Protein AF-V9L948-F1 (afdb_monomer_lite)

Secondary structure (DSSP, 8-state):
--PPPPPPPPPPPPPHHHHHHHHHHHHHHH---TTSPPPPP-----S---S--------------S-----SSSHHHHHHHHHHHHHHHHHHHHHHHHHHHHHHHHHHHHHHHHHHHHHHHHHHHHHHHHHHHHHHS-TTHHHHHHGGG-

Structure (mmCIF, N/CA/C/O backbone):
data_AF-V9L948-F1
#
_entry.id   AF-V9L948-F1
#
loop_
_atom_site.group_PDB
_atom_site.id
_atom_site.type_symbol
_atom_site.label_atom_id
_atom_site.label_alt_id
_atom_site.label_comp_id
_atom_site.label_asym_id
_atom_site.label_entity_id
_atom_site.label_seq_id
_atom_site.pdbx_PDB_ins_code
_atom_site.Cartn_x
_atom_site.Cartn_y
_atom_site.Cartn_z
_atom_site.occupancy
_atom_site.B_iso_or_equiv
_atom_site.auth_seq_id
_atom_site.auth_comp_id
_atom_site.auth_asym_id
_atom_site.auth_atom_id
_atom_site.pdbx_PDB_model_num
ATOM 1 N N . GLU A 1 1 ? -19.588 9.090 -60.468 1.00 47.19 1 GLU A N 1
ATOM 2 C CA . GLU A 1 1 ? -19.818 7.919 -59.599 1.00 47.19 1 GLU A CA 1
ATOM 3 C C . GLU A 1 1 ? -18.559 7.682 -58.763 1.00 47.19 1 GLU A C 1
ATOM 5 O O . GLU A 1 1 ? -17.496 7.463 -59.329 1.00 47.19 1 GLU A O 1
ATOM 10 N N . GLN A 1 2 ? -18.623 7.906 -57.447 1.00 54.69 2 GLN A N 1
ATOM 11 C CA . GLN A 1 2 ? -17.465 7.879 -56.538 1.00 54.69 2 GLN A CA 1
ATOM 12 C C . GLN A 1 2 ? -17.345 6.482 -55.911 1.00 54.69 2 GLN A C 1
ATOM 14 O O . GLN A 1 2 ? -18.206 6.089 -55.128 1.00 54.69 2 GLN A O 1
ATOM 19 N N . ARG A 1 3 ? -16.294 5.721 -56.243 1.00 57.97 3 ARG A N 1
ATOM 20 C CA . ARG A 1 3 ? -15.972 4.454 -55.562 1.00 57.97 3 ARG A CA 1
ATOM 21 C C . ARG A 1 3 ? -15.253 4.754 -54.244 1.00 57.97 3 ARG A C 1
ATOM 23 O O . ARG A 1 3 ? -14.158 5.308 -54.259 1.00 57.97 3 ARG A O 1
ATOM 30 N N . GLY A 1 4 ? -15.870 4.396 -53.119 1.00 70.38 4 GLY A N 1
ATOM 31 C CA . GLY A 1 4 ? -15.251 4.474 -51.791 1.00 70.38 4 GLY A CA 1
ATOM 32 C C . GLY A 1 4 ? -14.088 3.481 -51.611 1.00 70.38 4 GLY A C 1
ATOM 33 O O . GLY A 1 4 ? -13.977 2.521 -52.381 1.00 70.38 4 GLY A O 1
ATOM 34 N N . PRO A 1 5 ? -13.207 3.705 -50.616 1.00 72.19 5 PRO A N 1
ATOM 35 C CA . PRO A 1 5 ? -12.066 2.833 -50.351 1.00 72.19 5 PRO A CA 1
ATOM 36 C C . PRO A 1 5 ? -12.511 1.440 -49.865 1.00 72.19 5 PRO A C 1
ATOM 38 O O . PRO A 1 5 ? -13.539 1.324 -49.193 1.00 72.19 5 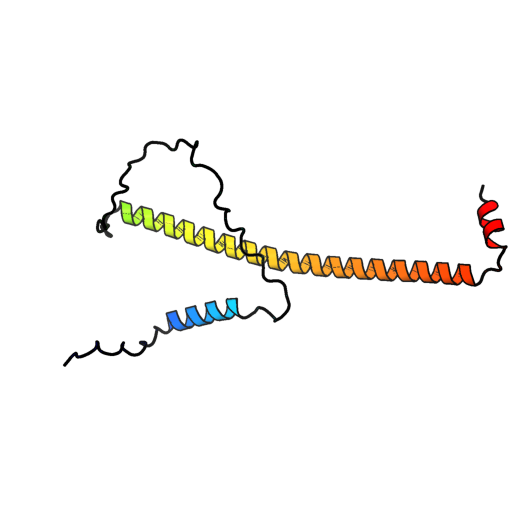PRO A O 1
ATOM 41 N N . PRO A 1 6 ? -11.749 0.378 -50.188 1.00 74.81 6 PRO A N 1
ATOM 42 C CA . PRO A 1 6 ? -12.089 -0.988 -49.804 1.00 74.81 6 PRO A CA 1
ATOM 43 C C . PRO A 1 6 ? -12.026 -1.193 -48.278 1.00 74.81 6 PRO A C 1
ATOM 45 O O . PRO A 1 6 ? -11.249 -0.516 -47.598 1.00 74.81 6 PRO A O 1
ATOM 48 N N . PRO A 1 7 ? -12.818 -2.135 -47.730 1.00 74.00 7 PRO A N 1
ATOM 49 C CA . PRO A 1 7 ? -12.814 -2.445 -46.304 1.00 74.00 7 PRO A CA 1
ATOM 50 C C . PRO A 1 7 ? -11.450 -2.996 -45.846 1.00 74.00 7 PRO A C 1
ATOM 52 O O . PRO A 1 7 ? -10.751 -3.646 -46.631 1.00 74.00 7 PRO A O 1
ATOM 55 N N . PRO A 1 8 ? -11.058 -2.756 -44.580 1.00 70.06 8 PRO A N 1
ATOM 56 C CA . PRO A 1 8 ? -9.802 -3.259 -44.043 1.00 70.06 8 PRO A CA 1
ATOM 57 C C . PRO A 1 8 ? -9.794 -4.797 -43.995 1.00 70.06 8 PRO A C 1
ATOM 59 O O . PRO A 1 8 ? -10.839 -5.414 -43.764 1.00 70.06 8 PRO A O 1
ATOM 62 N N . PRO A 1 9 ? -8.624 -5.430 -44.194 1.00 69.19 9 PRO A N 1
ATOM 63 C CA . PRO A 1 9 ? -8.501 -6.880 -44.135 1.00 69.19 9 PRO A CA 1
ATOM 64 C C . PRO A 1 9 ? -8.829 -7.413 -42.729 1.00 69.19 9 PRO A C 1
ATOM 66 O O . PRO A 1 9 ? -8.588 -6.717 -41.736 1.00 69.19 9 PRO A O 1
ATOM 69 N N . PRO A 1 10 ? -9.347 -8.652 -42.626 1.00 71.81 10 PRO A N 1
ATOM 70 C CA . PRO A 1 10 ? -9.632 -9.280 -41.343 1.00 71.81 10 PRO A CA 1
ATOM 71 C C . PRO A 1 10 ? -8.354 -9.398 -40.493 1.00 71.81 10 PRO A C 1
ATOM 73 O O . PRO A 1 10 ? -7.260 -9.569 -41.045 1.00 71.81 10 PRO A O 1
ATOM 76 N N . PRO A 1 11 ? -8.467 -9.301 -39.155 1.00 69.06 11 PRO A N 1
ATOM 77 C CA . PRO A 1 11 ? -7.320 -9.368 -38.261 1.00 69.06 11 PRO A CA 1
ATOM 78 C C . PRO A 1 11 ? -6.594 -10.702 -38.448 1.00 69.06 11 PRO A C 1
ATOM 80 O O . PRO A 1 11 ? -7.164 -11.775 -38.260 1.00 69.06 11 PRO A O 1
ATOM 83 N N . GLN A 1 12 ? -5.325 -10.618 -38.845 1.00 74.62 12 GLN A N 1
ATOM 84 C CA . GLN A 1 12 ? -4.474 -11.786 -39.036 1.00 74.62 12 GLN A CA 1
ATOM 85 C C . GLN A 1 12 ? -4.260 -12.502 -37.691 1.00 74.62 12 GLN A C 1
ATOM 87 O O . GLN A 1 12 ? -4.074 -11.823 -36.673 1.00 74.62 12 GLN A O 1
ATOM 92 N N . PRO A 1 13 ? -4.241 -13.848 -37.660 1.00 73.38 13 PRO A N 1
ATOM 93 C CA . PRO A 1 13 ? -3.938 -14.597 -36.449 1.00 73.38 13 PRO A CA 1
ATOM 94 C C . PRO A 1 13 ? -2.569 -14.184 -35.905 1.00 73.38 13 PRO A C 1
ATOM 96 O O . PRO A 1 13 ? -1.544 -14.314 -36.576 1.00 73.38 13 PRO A O 1
ATOM 99 N N . LEU A 1 14 ? -2.546 -13.662 -34.679 1.00 72.06 14 LEU A N 1
ATOM 100 C CA . LEU A 1 14 ? -1.299 -13.324 -34.003 1.00 72.06 14 LEU A CA 1
ATOM 101 C C . LEU A 1 14 ? -0.471 -14.600 -33.779 1.00 72.06 14 LEU A C 1
ATOM 103 O O . LEU A 1 14 ? -1.056 -15.633 -33.440 1.00 72.06 14 LEU A O 1
ATOM 107 N N . PRO A 1 15 ? 0.869 -14.537 -33.888 1.00 81.38 15 PRO A N 1
ATOM 108 C CA . PRO A 1 15 ? 1.739 -15.661 -33.563 1.00 81.38 15 PRO A CA 1
ATOM 109 C C . PRO A 1 15 ? 1.439 -16.212 -32.159 1.00 81.38 15 PRO A C 1
ATOM 111 O O . PRO A 1 15 ? 1.180 -15.422 -31.245 1.00 81.38 15 PRO A O 1
ATOM 114 N N . PRO A 1 16 ? 1.525 -17.534 -31.933 1.00 72.69 16 PRO A N 1
ATOM 115 C CA . PRO A 1 16 ? 1.118 -18.163 -30.672 1.00 72.69 16 PRO A CA 1
ATOM 116 C C . PRO A 1 16 ? 1.872 -17.611 -29.451 1.00 72.69 16 PRO A C 1
ATOM 118 O O . PRO A 1 16 ? 1.289 -17.449 -28.383 1.00 72.69 16 PRO A O 1
ATOM 121 N N . HIS A 1 17 ? 3.138 -17.209 -29.613 1.00 78.88 17 HIS A N 1
ATOM 122 C CA . HIS A 1 17 ? 3.903 -16.538 -28.555 1.00 78.88 17 HIS A CA 1
ATOM 123 C C . HIS A 1 17 ? 3.294 -15.177 -28.169 1.00 78.88 17 HIS A C 1
ATOM 125 O O . HIS A 1 17 ? 3.277 -14.806 -26.994 1.00 78.88 17 HIS A O 1
ATOM 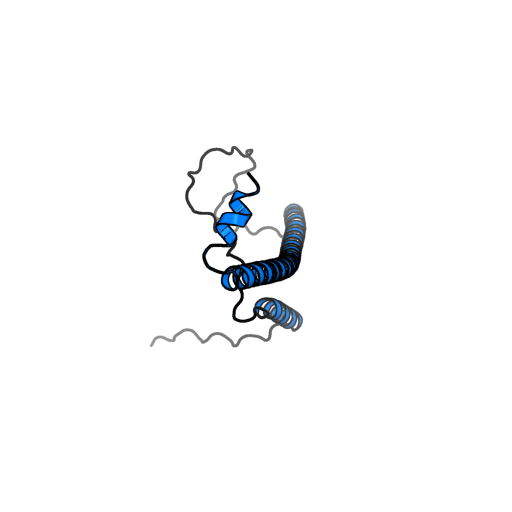131 N N . LEU A 1 18 ? 2.805 -14.405 -29.140 1.00 72.69 18 LEU A N 1
ATOM 132 C CA . LEU A 1 18 ? 2.164 -13.115 -28.883 1.00 72.69 18 LEU A CA 1
ATOM 133 C C . LEU A 1 18 ? 0.798 -13.306 -28.229 1.00 72.69 18 LEU A C 1
ATOM 135 O O . LEU A 1 18 ? 0.479 -12.572 -27.301 1.00 72.69 18 LEU A O 1
ATOM 139 N N . GLN A 1 19 ? 0.035 -14.324 -28.634 1.00 76.00 19 GLN A N 1
ATOM 140 C CA . GLN A 1 19 ? -1.221 -14.670 -27.961 1.00 76.00 19 GLN A CA 1
ATOM 141 C C . GLN A 1 19 ? -0.987 -15.075 -26.503 1.00 76.00 19 GLN A C 1
ATOM 143 O O . GLN A 1 19 ? -1.664 -14.563 -25.614 1.00 76.00 19 GLN A O 1
ATOM 148 N N . TYR A 1 20 ? 0.023 -15.909 -26.241 1.00 76.25 20 TYR A N 1
ATOM 149 C CA . TYR A 1 20 ? 0.422 -16.278 -24.882 1.00 76.25 20 TYR A CA 1
ATOM 150 C C . TYR A 1 20 ? 0.826 -15.048 -24.056 1.00 76.25 20 TYR A C 1
ATOM 152 O O . TYR A 1 20 ? 0.407 -14.887 -22.910 1.00 76.25 20 TYR A O 1
ATOM 160 N N . GLN A 1 21 ? 1.586 -14.130 -24.654 1.00 75.19 21 GLN A N 1
ATOM 161 C CA . GLN A 1 21 ? 2.013 -12.901 -23.993 1.00 75.19 21 GLN A CA 1
ATOM 162 C C . GLN A 1 21 ? 0.840 -11.953 -23.699 1.00 75.19 21 GLN A C 1
ATOM 164 O O . GLN A 1 21 ? 0.780 -11.390 -22.606 1.00 75.19 21 GLN A O 1
ATOM 169 N N . VAL A 1 22 ? -0.116 -11.817 -24.623 1.00 77.31 22 VAL A N 1
ATOM 170 C CA . VAL A 1 22 ? -1.346 -11.031 -24.426 1.00 77.31 22 VAL A CA 1
ATOM 171 C C . VAL A 1 22 ? -2.220 -11.658 -23.343 1.00 77.31 22 VAL A C 1
ATOM 173 O O . VAL A 1 22 ? -2.662 -10.946 -22.444 1.00 77.31 22 VAL A O 1
ATOM 176 N N . ALA A 1 23 ? -2.409 -12.978 -23.363 1.00 69.88 23 ALA A N 1
ATOM 177 C CA . ALA A 1 23 ? -3.176 -13.692 -22.345 1.00 69.88 23 ALA A CA 1
ATOM 178 C C . ALA A 1 23 ? -2.546 -13.552 -20.951 1.00 69.88 23 ALA A C 1
ATOM 180 O O . ALA A 1 23 ? -3.257 -13.336 -19.970 1.00 69.88 23 ALA A O 1
ATOM 181 N N . HIS A 1 24 ? -1.218 -13.626 -20.844 1.00 70.94 24 HIS A N 1
ATOM 182 C CA . HIS A 1 24 ? -0.508 -13.460 -19.574 1.00 70.94 24 HIS A CA 1
ATOM 183 C C . HIS A 1 24 ? -0.558 -12.005 -19.067 1.00 70.94 24 HIS A C 1
ATOM 185 O O . HIS A 1 24 ? -0.713 -11.756 -17.869 1.00 70.94 24 HIS A O 1
ATOM 191 N N . CYS A 1 25 ? -0.475 -11.021 -19.969 1.00 71.56 25 CYS A N 1
ATOM 192 C CA . CYS A 1 25 ? -0.695 -9.612 -19.631 1.00 71.56 25 CYS A CA 1
ATOM 193 C C . CYS A 1 25 ? -2.136 -9.350 -19.164 1.00 71.56 25 CYS A C 1
ATOM 195 O O . CYS A 1 25 ? -2.330 -8.660 -18.164 1.00 71.56 25 CYS A O 1
ATOM 197 N N . ALA A 1 26 ? -3.131 -9.931 -19.837 1.00 59.53 26 ALA A N 1
ATOM 198 C CA . ALA A 1 26 ? -4.540 -9.794 -19.475 1.00 59.53 26 ALA A CA 1
ATOM 199 C C . ALA A 1 26 ? -4.839 -10.396 -18.094 1.00 59.53 26 ALA A C 1
ATOM 201 O O . ALA A 1 26 ? -5.520 -9.767 -17.291 1.00 59.53 26 ALA A O 1
ATOM 202 N N . GLN A 1 27 ? -4.254 -11.551 -17.763 1.00 59.75 27 GLN A N 1
ATOM 203 C CA . GLN A 1 27 ? -4.418 -12.188 -16.448 1.00 59.75 27 GLN A CA 1
ATOM 204 C C . GLN A 1 27 ? -3.901 -11.326 -15.289 1.00 59.75 27 GLN A C 1
ATOM 206 O O . GLN A 1 27 ? -4.474 -11.340 -14.203 1.00 59.75 27 GLN A O 1
ATOM 211 N N . THR A 1 28 ? -2.860 -10.522 -15.524 1.00 57.62 28 THR A N 1
ATOM 212 C CA . THR A 1 28 ? -2.355 -9.584 -14.506 1.00 57.62 28 THR A CA 1
ATOM 213 C C . THR A 1 28 ? -3.310 -8.401 -14.306 1.00 57.62 28 THR A C 1
ATOM 215 O O . THR A 1 28 ? -3.387 -7.849 -13.213 1.00 57.62 28 THR A O 1
ATOM 218 N N . ALA A 1 29 ? -4.052 -8.013 -15.348 1.00 50.78 29 ALA A N 1
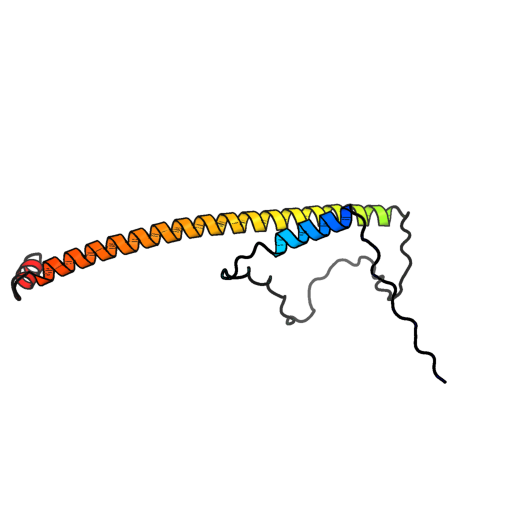ATOM 219 C CA . ALA A 1 29 ? -4.985 -6.890 -15.308 1.00 50.78 29 ALA A CA 1
ATOM 220 C C . ALA A 1 29 ? -6.350 -7.244 -14.683 1.00 50.78 29 ALA A C 1
ATOM 222 O O . ALA A 1 29 ? -7.018 -6.353 -14.167 1.00 50.78 29 ALA A O 1
ATOM 223 N N . VAL A 1 30 ? -6.761 -8.519 -14.702 1.00 48.50 30 VAL A N 1
ATOM 224 C CA . VAL A 1 30 ? -8.110 -8.943 -14.269 1.00 48.50 30 VAL A CA 1
ATOM 225 C C . VAL A 1 30 ? -8.186 -9.548 -12.863 1.00 48.50 30 VAL A C 1
ATOM 227 O O . VAL A 1 30 ? -9.286 -9.820 -12.398 1.00 48.50 30 VAL A O 1
ATOM 230 N N . HIS A 1 31 ? -7.076 -9.715 -12.130 1.00 47.84 31 HIS A N 1
ATOM 231 C CA . HIS A 1 31 ? -7.130 -10.162 -10.722 1.00 47.84 31 HIS A CA 1
ATOM 232 C C . HIS A 1 31 ? -7.501 -9.036 -9.728 1.00 47.84 31 HIS A C 1
ATOM 234 O O . HIS A 1 31 ? -7.177 -9.093 -8.544 1.00 47.84 31 HIS A O 1
ATOM 240 N N . LEU A 1 32 ? -8.187 -7.987 -10.185 1.00 45.16 32 LEU A N 1
ATOM 241 C CA . LEU A 1 32 ? -8.781 -6.988 -9.302 1.00 45.16 32 LEU A CA 1
ATOM 242 C C . LEU A 1 32 ? -10.195 -7.451 -8.940 1.00 45.16 32 LEU A C 1
ATOM 244 O O . LEU A 1 32 ? -11.116 -7.359 -9.746 1.00 45.16 32 LEU A O 1
ATOM 248 N N . GLN A 1 33 ? -10.348 -7.967 -7.719 1.00 43.72 33 GLN A N 1
ATOM 249 C CA . GLN A 1 33 ? -11.653 -8.191 -7.096 1.00 43.72 33 GLN A CA 1
ATOM 250 C C . GLN A 1 33 ? -12.490 -6.893 -7.142 1.00 43.72 33 GLN A C 1
ATOM 252 O O . GLN A 1 33 ? -11.948 -5.828 -6.816 1.00 43.72 33 GLN A O 1
ATOM 257 N N . PRO A 1 34 ? -13.787 -6.935 -7.514 1.00 44.56 34 PRO A N 1
ATOM 258 C CA . PRO A 1 34 ? -14.650 -5.757 -7.496 1.00 44.56 34 PRO A CA 1
ATOM 259 C C . PRO A 1 34 ? -14.839 -5.283 -6.047 1.00 44.56 34 PRO A C 1
ATOM 261 O O . PRO A 1 34 ? -15.594 -5.886 -5.292 1.00 44.56 34 PRO A O 1
ATOM 264 N N . GLY A 1 35 ? -14.131 -4.226 -5.631 1.00 48.34 35 GLY A N 1
ATOM 265 C CA . GLY A 1 35 ? -14.362 -3.588 -4.325 1.00 48.34 35 GLY A CA 1
ATOM 266 C C . GLY A 1 35 ? -13.142 -3.158 -3.502 1.00 48.34 35 GLY A C 1
ATOM 267 O O . GLY A 1 35 ? -13.339 -2.684 -2.388 1.00 48.34 35 GLY A O 1
ATOM 268 N N . HIS A 1 36 ? -11.903 -3.271 -3.995 1.00 44.44 36 HIS A N 1
ATOM 269 C CA . HIS A 1 36 ? -10.719 -2.736 -3.295 1.00 44.44 36 HIS A CA 1
ATOM 270 C C . HIS A 1 36 ? -10.127 -1.514 -4.026 1.00 44.44 36 HIS A C 1
ATOM 272 O O . HIS A 1 36 ? -10.207 -1.458 -5.257 1.00 44.44 36 HIS A O 1
ATOM 278 N N . PRO A 1 37 ? -9.555 -0.520 -3.309 1.00 43.81 37 PRO A N 1
ATOM 279 C CA . PRO A 1 37 ? -9.131 0.735 -3.906 1.00 43.81 37 PRO A CA 1
ATOM 280 C C . PRO A 1 37 ? -8.016 0.460 -4.909 1.00 43.81 37 PRO A C 1
ATOM 282 O O . PRO A 1 37 ? -6.986 -0.136 -4.587 1.00 43.81 37 PRO A O 1
ATOM 285 N N . THR A 1 38 ? -8.245 0.898 -6.142 1.00 51.44 38 THR A N 1
ATOM 286 C CA . THR A 1 38 ? -7.218 0.995 -7.175 1.00 51.44 38 THR A CA 1
ATOM 287 C C . THR A 1 38 ? -5.969 1.649 -6.581 1.00 51.44 38 THR A C 1
ATOM 289 O O . THR A 1 38 ? -6.115 2.665 -5.891 1.00 51.44 38 THR A O 1
ATOM 292 N N . PRO A 1 39 ? -4.750 1.132 -6.835 1.00 50.78 39 PRO A N 1
ATOM 293 C CA . PRO A 1 39 ? -3.547 1.874 -6.478 1.00 50.78 39 PRO A CA 1
ATOM 294 C C . PRO A 1 39 ? -3.660 3.268 -7.112 1.00 50.78 39 PRO A C 1
ATOM 296 O O . PRO A 1 39 ? -4.068 3.356 -8.277 1.00 50.78 39 PRO A O 1
ATOM 299 N N . PRO A 1 40 ? -3.387 4.354 -6.363 1.00 51.09 40 PRO A N 1
ATOM 300 C CA . PRO A 1 40 ? -3.580 5.697 -6.881 1.00 51.09 40 PRO A CA 1
ATOM 301 C C . PRO A 1 40 ? -2.804 5.839 -8.193 1.00 51.09 40 PRO A C 1
ATOM 303 O O . PRO A 1 40 ? -1.676 5.333 -8.287 1.00 51.09 40 PRO A O 1
ATOM 306 N N . PRO A 1 41 ? -3.387 6.498 -9.214 1.00 54.62 41 PRO A N 1
ATOM 307 C CA . PRO A 1 41 ? -2.636 6.845 -10.403 1.00 54.62 41 PRO A CA 1
ATOM 308 C C . PRO A 1 41 ? -1.368 7.551 -9.937 1.00 54.62 41 PRO A C 1
ATOM 310 O O . PRO A 1 41 ? -1.401 8.441 -9.084 1.00 54.62 41 PRO A O 1
ATOM 313 N N . THR A 1 42 ? -0.237 7.077 -10.448 1.00 54.38 42 THR A N 1
ATOM 314 C CA . THR A 1 42 ? 1.071 7.698 -10.240 1.00 54.38 42 THR A CA 1
ATOM 315 C C . THR A 1 42 ? 0.891 9.205 -10.432 1.00 54.38 42 THR A C 1
ATOM 317 O O . THR A 1 42 ? 0.261 9.575 -11.426 1.00 54.38 42 THR A O 1
ATOM 320 N N . PRO A 1 43 ? 1.348 10.068 -9.501 1.00 48.97 43 PRO A N 1
ATOM 321 C CA . PRO A 1 43 ? 1.017 11.484 -9.551 1.00 48.97 43 PRO A CA 1
ATOM 322 C C . PRO A 1 43 ? 1.439 12.038 -10.907 1.00 48.97 43 PRO A C 1
ATOM 324 O O . PRO A 1 43 ? 2.613 12.002 -11.283 1.00 48.97 43 PRO A O 1
ATOM 327 N N . VAL A 1 44 ? 0.437 12.477 -11.664 1.00 54.34 44 VAL A N 1
ATOM 328 C CA . VAL A 1 44 ? 0.609 13.171 -12.934 1.00 54.34 44 VAL A CA 1
ATOM 329 C C . VAL A 1 44 ? 1.421 14.425 -12.612 1.00 54.34 44 VAL A C 1
ATOM 331 O O . VAL A 1 44 ? 1.027 15.160 -11.704 1.00 54.34 44 VAL A O 1
ATOM 334 N N . PRO A 1 45 ? 2.566 14.684 -13.264 1.00 47.22 45 PRO A N 1
ATOM 335 C CA . PRO A 1 45 ? 3.295 15.913 -13.004 1.00 47.22 45 PRO A CA 1
ATOM 336 C C . PRO A 1 45 ? 2.419 17.087 -13.460 1.00 47.22 45 PRO A C 1
ATOM 338 O O . PRO A 1 45 ? 2.131 17.224 -14.649 1.00 47.22 45 PRO A O 1
ATOM 341 N N . SER A 1 46 ? 1.961 17.901 -12.506 1.00 45.19 46 SER A N 1
ATOM 342 C CA . SER A 1 46 ? 1.206 19.126 -12.775 1.00 45.19 46 SER A CA 1
ATOM 343 C C . SER A 1 46 ? 1.987 20.053 -13.717 1.00 45.19 46 SER A C 1
ATOM 345 O O . SER A 1 46 ? 3.198 20.223 -13.539 1.00 45.19 46 SER A O 1
ATOM 347 N N . PRO A 1 47 ? 1.330 20.706 -14.692 1.00 51.97 47 PRO A N 1
ATOM 348 C CA . PRO A 1 47 ? 1.995 21.509 -15.707 1.00 51.97 47 PRO A CA 1
ATOM 349 C C . PRO A 1 47 ? 2.184 22.953 -15.225 1.00 51.97 47 PRO A C 1
ATOM 351 O O . PRO A 1 47 ? 1.698 23.881 -15.856 1.00 51.97 47 PRO A O 1
ATOM 354 N N . HIS A 1 48 ? 2.858 23.174 -14.096 1.00 46.91 48 HIS A N 1
ATOM 355 C CA . HIS A 1 48 ? 3.090 24.537 -13.605 1.00 46.91 48 HIS A CA 1
ATOM 356 C C . HIS A 1 48 ? 4.435 24.667 -12.900 1.00 46.91 48 HIS A C 1
ATOM 358 O O . HIS A 1 48 ? 4.462 24.756 -11.684 1.00 46.91 48 HIS A O 1
ATOM 364 N N . LEU A 1 49 ? 5.538 24.728 -13.652 1.00 41.28 49 LEU A N 1
ATOM 365 C CA . LEU A 1 49 ? 6.698 25.542 -13.270 1.00 41.28 49 LEU A CA 1
ATOM 366 C C . LEU A 1 49 ? 7.403 26.079 -14.531 1.00 41.28 49 LEU A C 1
ATOM 368 O O . LEU A 1 49 ? 7.546 25.339 -15.510 1.00 41.28 49 LEU A O 1
ATOM 372 N N . PRO A 1 50 ? 7.817 27.361 -14.537 1.00 44.94 50 PRO A N 1
ATOM 373 C CA . PRO A 1 50 ? 8.407 28.008 -15.697 1.00 44.94 50 PRO A CA 1
ATOM 374 C C . PRO A 1 50 ? 9.807 27.456 -15.966 1.00 44.94 50 PRO A C 1
ATOM 376 O O . PRO A 1 50 ? 10.602 27.200 -15.063 1.00 44.94 50 PRO A O 1
ATOM 379 N N . ALA A 1 51 ? 10.102 27.279 -17.248 1.00 49.34 51 ALA A N 1
ATOM 380 C CA . ALA A 1 51 ? 11.390 26.842 -17.748 1.00 49.34 51 ALA A CA 1
ATOM 381 C C . ALA A 1 51 ? 12.478 27.874 -17.426 1.00 49.34 51 ALA A C 1
ATOM 383 O O . ALA A 1 51 ? 12.608 28.860 -18.143 1.00 49.34 51 ALA A O 1
ATOM 384 N N . SER A 1 52 ? 13.273 27.664 -16.377 1.00 50.44 52 SER A N 1
ATOM 385 C CA . SER A 1 52 ? 14.546 28.364 -16.154 1.00 50.44 52 SER A CA 1
ATOM 386 C C . SER A 1 52 ? 15.376 27.641 -15.093 1.00 50.44 52 SER A C 1
ATOM 388 O O . SER A 1 52 ? 14.868 27.329 -14.028 1.00 50.44 52 SER A O 1
ATOM 390 N N . ALA A 1 53 ? 16.666 27.450 -15.378 1.00 50.03 53 ALA A N 1
ATOM 391 C CA . ALA A 1 53 ? 17.725 27.030 -14.451 1.00 50.03 53 ALA A CA 1
ATOM 392 C C . ALA A 1 53 ? 17.905 25.527 -14.153 1.00 50.03 53 ALA A C 1
ATOM 394 O O . ALA A 1 53 ? 17.846 25.113 -13.007 1.00 50.03 53 ALA A O 1
ATOM 395 N N . LEU A 1 54 ? 18.329 24.747 -15.156 1.00 46.41 54 LEU A N 1
ATOM 396 C CA . LEU A 1 54 ? 19.444 23.800 -14.976 1.00 46.41 54 LEU A CA 1
ATOM 397 C C . LEU A 1 54 ? 20.289 23.783 -16.261 1.00 46.41 54 LEU A C 1
ATOM 399 O O . LEU A 1 54 ? 19.876 23.257 -17.294 1.00 46.41 54 LEU A O 1
ATOM 403 N N . ARG A 1 55 ? 21.470 24.415 -16.206 1.00 54.84 55 ARG A N 1
ATOM 404 C CA . ARG A 1 55 ? 22.514 24.334 -17.242 1.00 54.84 55 ARG A CA 1
ATOM 405 C C . ARG A 1 55 ? 22.985 22.877 -17.328 1.00 54.84 55 ARG A C 1
ATOM 407 O O . ARG A 1 55 ? 23.709 22.421 -16.452 1.00 54.84 55 ARG A O 1
ATOM 414 N N . LEU A 1 56 ? 22.583 22.159 -18.376 1.00 54.62 56 LEU A N 1
ATOM 415 C CA . LEU A 1 56 ? 23.266 20.942 -18.829 1.00 54.62 56 LEU A CA 1
ATOM 416 C C . LEU A 1 56 ? 24.397 21.322 -19.807 1.00 54.62 56 LEU A C 1
ATOM 418 O O . LEU A 1 56 ? 24.287 22.354 -20.477 1.00 54.62 56 LEU A O 1
ATOM 422 N N . PRO A 1 57 ? 25.482 20.526 -19.891 1.00 49.91 57 PRO A N 1
ATOM 423 C CA . PRO A 1 57 ? 26.633 20.827 -20.743 1.00 49.91 57 PRO A CA 1
ATOM 424 C C . PRO A 1 57 ? 26.236 20.857 -22.231 1.00 49.91 57 PRO A C 1
ATOM 426 O O . PRO A 1 57 ? 25.261 20.203 -22.615 1.00 49.91 57 PRO A O 1
ATOM 429 N N . PRO A 1 58 ? 26.971 21.596 -23.085 1.00 49.84 58 PRO A N 1
ATOM 430 C CA . PRO A 1 58 ? 26.680 21.690 -24.509 1.00 49.84 58 PRO A CA 1
ATOM 431 C C . PRO A 1 58 ? 27.092 20.382 -25.198 1.00 49.84 58 PRO A C 1
ATOM 433 O O . PRO A 1 58 ? 28.188 20.254 -25.728 1.00 49.84 58 PRO A O 1
ATOM 436 N N . GLY A 1 59 ? 26.212 19.387 -25.148 1.00 50.94 59 GLY A N 1
ATOM 437 C CA . GLY A 1 59 ? 26.288 18.176 -25.956 1.00 50.94 59 GLY A CA 1
ATOM 438 C C . GLY A 1 59 ? 25.303 18.282 -27.109 1.00 50.94 59 GLY A C 1
ATOM 439 O O . GLY A 1 59 ? 24.125 17.990 -26.932 1.00 50.94 59 GLY A O 1
ATOM 440 N N . ASP A 1 60 ? 25.804 18.778 -28.235 1.00 47.69 60 ASP A N 1
ATOM 441 C CA . ASP A 1 60 ? 25.285 18.673 -29.601 1.00 47.69 60 ASP A CA 1
ATOM 442 C C . ASP A 1 60 ? 23.755 18.722 -29.798 1.00 47.69 60 ASP A C 1
ATOM 444 O O . ASP A 1 60 ? 23.003 17.749 -29.686 1.00 47.69 60 ASP A O 1
ATOM 448 N N . ARG A 1 61 ? 23.286 19.926 -30.135 1.00 52.62 61 ARG A N 1
ATOM 449 C CA . ARG A 1 61 ? 21.928 20.196 -30.598 1.00 52.62 61 ARG A CA 1
ATOM 450 C C . ARG A 1 61 ? 21.759 19.710 -32.044 1.00 52.62 61 ARG A C 1
ATOM 452 O O . ARG A 1 61 ? 21.813 20.524 -32.955 1.00 52.62 61 ARG A O 1
ATOM 459 N N . ASP A 1 62 ? 21.388 18.450 -32.245 1.00 49.44 62 ASP A N 1
ATOM 460 C CA . ASP A 1 62 ? 20.658 18.038 -33.458 1.00 49.44 62 ASP A CA 1
ATOM 461 C C . ASP A 1 62 ? 19.205 17.698 -33.098 1.00 49.44 62 ASP A C 1
ATOM 463 O O . ASP A 1 62 ? 18.725 16.571 -33.197 1.00 49.44 62 ASP A O 1
ATOM 467 N N . ARG A 1 63 ? 18.465 18.719 -32.644 1.00 56.69 63 ARG A N 1
ATOM 468 C CA . ARG A 1 63 ? 16.995 18.727 -32.718 1.00 56.69 63 ARG A CA 1
ATOM 469 C C . ARG A 1 63 ? 16.584 19.226 -34.103 1.00 56.69 63 ARG A C 1
ATOM 471 O O . ARG A 1 63 ? 15.999 20.296 -34.243 1.00 56.69 63 ARG A O 1
ATOM 478 N N . GLY A 1 64 ? 16.891 18.432 -35.122 1.00 43.72 64 GLY A N 1
ATOM 479 C CA . GLY A 1 64 ? 16.336 18.584 -36.459 1.00 43.72 64 GLY A CA 1
ATOM 480 C C . GLY A 1 64 ? 15.068 17.748 -36.590 1.00 43.72 64 GLY A C 1
ATOM 481 O O . GLY A 1 64 ? 15.122 16.521 -36.575 1.00 43.72 64 GLY A O 1
ATOM 482 N N . LYS A 1 65 ? 13.916 18.408 -36.736 1.00 49.56 65 LYS A N 1
ATOM 483 C CA . LYS A 1 65 ? 12.697 17.810 -37.295 1.00 49.56 65 LYS A CA 1
ATOM 484 C C . LYS A 1 65 ? 13.040 17.229 -38.668 1.00 49.56 65 LYS A C 1
ATOM 486 O O . LYS A 1 65 ? 13.144 17.951 -39.648 1.00 49.56 65 LYS A O 1
ATOM 491 N N . GLY A 1 66 ? 13.245 15.925 -38.719 1.00 46.31 66 GLY A N 1
ATOM 492 C CA . GLY A 1 66 ? 13.543 15.199 -39.939 1.00 46.31 66 GLY A CA 1
ATOM 493 C C . GLY A 1 66 ? 13.747 13.749 -39.564 1.00 46.31 66 GLY A C 1
ATOM 494 O O . GLY A 1 66 ? 14.512 13.436 -38.657 1.00 46.31 66 GLY A O 1
ATOM 495 N N . LYS A 1 67 ? 13.023 12.852 -40.221 1.00 52.88 67 LYS A N 1
ATOM 496 C CA . LYS A 1 67 ? 13.144 11.407 -40.046 1.00 52.88 67 LYS A CA 1
ATOM 497 C C . LYS A 1 67 ? 14.484 10.971 -40.664 1.00 52.88 67 LYS A C 1
ATOM 499 O O . LYS A 1 67 ? 14.496 10.338 -41.711 1.00 52.88 67 LYS A O 1
ATOM 504 N N . LYS A 1 68 ? 15.616 11.379 -40.070 1.00 61.00 68 LYS A N 1
ATOM 505 C CA . LYS A 1 68 ? 16.947 10.904 -40.459 1.00 61.00 68 LYS A CA 1
ATOM 506 C C . LYS A 1 68 ? 16.940 9.408 -40.175 1.00 61.00 68 LYS A C 1
ATOM 508 O O . LYS A 1 68 ? 16.782 8.990 -39.027 1.00 61.00 68 LYS A O 1
ATOM 513 N N . SER A 1 69 ? 16.985 8.603 -41.232 1.00 72.56 69 SER A N 1
ATOM 514 C CA . SER A 1 69 ? 17.089 7.155 -41.117 1.00 72.56 69 SER A CA 1
ATOM 515 C C . SER A 1 69 ? 18.317 6.841 -40.273 1.00 72.56 69 SER A C 1
ATOM 517 O O . SER A 1 69 ? 19.442 7.114 -40.681 1.00 72.56 69 SER A O 1
ATOM 519 N N . VAL A 1 70 ? 18.099 6.320 -39.070 1.00 79.44 70 VAL A N 1
ATOM 520 C CA . VAL A 1 70 ? 19.193 5.879 -38.211 1.00 79.44 70 VAL A CA 1
ATOM 521 C C . VAL A 1 70 ? 19.774 4.617 -38.832 1.00 79.44 70 VAL A C 1
ATOM 523 O O . VAL A 1 70 ? 19.046 3.638 -39.017 1.00 79.44 70 VAL A O 1
ATOM 526 N N . ASP A 1 71 ? 21.065 4.638 -39.152 1.00 87.38 71 ASP A N 1
ATOM 527 C CA . ASP A 1 71 ? 21.773 3.435 -39.570 1.00 87.38 71 ASP A CA 1
ATOM 528 C C . ASP A 1 71 ? 21.791 2.431 -38.408 1.00 87.38 71 ASP A C 1
ATOM 530 O O . ASP A 1 71 ? 22.402 2.648 -37.360 1.00 87.38 71 ASP A O 1
ATOM 534 N N . LYS A 1 72 ? 21.073 1.321 -38.596 1.00 90.69 72 LYS A N 1
ATOM 535 C CA . LYS A 1 72 ? 20.901 0.273 -37.584 1.00 90.69 72 LYS A CA 1
ATOM 536 C C . LYS A 1 72 ? 22.164 -0.568 -37.384 1.00 90.69 72 LYS A C 1
ATOM 538 O O . LYS A 1 72 ? 22.251 -1.275 -36.380 1.00 90.69 72 LYS A O 1
ATOM 543 N N . SER A 1 73 ? 23.108 -0.523 -38.323 1.00 90.12 73 SER A N 1
ATOM 544 C CA . SER A 1 73 ? 24.361 -1.284 -38.257 1.00 90.12 73 SER A CA 1
ATOM 545 C C . SER A 1 73 ? 25.475 -0.534 -37.513 1.00 90.12 73 SER A C 1
ATOM 547 O O . SER A 1 73 ? 26.379 -1.164 -36.948 1.00 90.12 73 SER A O 1
ATOM 549 N N . SER A 1 74 ? 25.354 0.795 -37.410 1.00 95.31 74 SER A N 1
ATOM 550 C CA . SER A 1 74 ? 26.295 1.654 -36.694 1.00 95.31 74 SER A CA 1
ATOM 551 C C . SER A 1 74 ? 26.557 1.178 -35.260 1.00 95.31 74 SER A C 1
ATOM 553 O O . SER A 1 74 ? 25.649 0.822 -34.497 1.00 95.31 74 SER A O 1
ATOM 555 N N . MET A 1 75 ? 27.835 1.204 -34.871 1.00 93.56 75 MET A N 1
ATOM 556 C CA . MET A 1 75 ? 28.289 0.880 -33.516 1.00 93.56 75 MET A CA 1
ATOM 557 C C . MET A 1 75 ? 27.617 1.770 -32.462 1.00 93.56 75 MET A C 1
ATOM 559 O O . MET A 1 75 ? 27.242 1.292 -31.390 1.00 93.56 75 MET A O 1
ATOM 563 N N . GLU A 1 76 ? 27.389 3.042 -32.786 1.00 94.62 76 GLU A N 1
ATOM 564 C CA . GLU A 1 76 ? 26.732 3.992 -31.894 1.00 94.62 76 GLU A CA 1
ATOM 565 C C . GLU A 1 76 ? 25.273 3.595 -31.611 1.00 94.62 76 GLU A C 1
ATOM 567 O O . GLU A 1 76 ? 24.831 3.591 -30.456 1.00 94.62 76 GLU A O 1
ATOM 572 N N . TYR A 1 77 ? 24.528 3.207 -32.655 1.00 96.12 77 TYR A N 1
ATOM 573 C CA . TYR A 1 77 ? 23.152 2.736 -32.512 1.00 96.12 77 TYR A CA 1
ATOM 574 C C . TYR A 1 77 ? 23.089 1.494 -31.623 1.00 96.12 77 TYR A C 1
ATOM 576 O O . TYR A 1 77 ? 22.289 1.451 -30.684 1.00 96.12 77 TYR A O 1
ATOM 584 N N . ARG A 1 78 ? 23.965 0.511 -31.868 1.00 96.25 78 ARG A N 1
ATOM 585 C CA . ARG A 1 78 ? 24.034 -0.722 -31.069 1.00 96.25 78 ARG A CA 1
ATOM 586 C C . ARG A 1 78 ? 24.264 -0.424 -29.588 1.00 96.25 78 ARG A C 1
ATOM 588 O O . ARG A 1 78 ? 23.491 -0.900 -28.758 1.00 96.25 78 ARG A O 1
ATOM 595 N N . LEU A 1 79 ? 25.219 0.447 -29.264 1.00 96.50 79 LEU A N 1
ATOM 596 C CA . LEU A 1 79 ? 25.519 0.822 -27.880 1.00 96.50 79 LEU A CA 1
ATOM 597 C C . LEU A 1 79 ? 24.356 1.578 -27.211 1.00 96.50 79 LEU A C 1
ATOM 599 O O . LEU A 1 79 ? 24.017 1.322 -26.053 1.00 96.50 79 LEU A O 1
ATOM 603 N N . ARG A 1 80 ? 23.683 2.486 -27.936 1.00 97.25 80 ARG A N 1
ATOM 604 C CA . ARG A 1 80 ? 22.467 3.163 -27.440 1.00 97.25 80 ARG A CA 1
ATOM 605 C C . ARG A 1 80 ? 21.347 2.158 -27.142 1.00 97.25 80 ARG A C 1
ATOM 607 O O . ARG A 1 80 ? 20.690 2.264 -26.103 1.00 97.25 80 ARG A O 1
ATOM 614 N N . ARG A 1 81 ? 21.127 1.177 -28.025 1.00 98.06 81 ARG A N 1
ATOM 615 C CA . ARG A 1 81 ? 20.113 0.124 -27.839 1.00 98.06 81 ARG A CA 1
ATOM 616 C C . ARG A 1 81 ? 20.454 -0.799 -26.680 1.00 98.06 81 ARG A C 1
ATOM 618 O O . ARG A 1 81 ? 19.567 -1.109 -25.892 1.00 98.06 81 ARG A O 1
ATOM 625 N N . GLU A 1 82 ? 21.715 -1.181 -26.535 1.00 97.56 82 GLU A N 1
ATOM 626 C CA . GLU A 1 82 ? 22.186 -1.999 -25.420 1.00 97.56 82 GLU A CA 1
ATOM 627 C C . GLU A 1 82 ? 21.933 -1.314 -24.071 1.00 97.56 82 GLU A C 1
ATOM 629 O O . GLU A 1 82 ? 21.279 -1.893 -23.199 1.00 97.56 82 GLU A O 1
ATOM 634 N N . ARG A 1 83 ? 22.321 -0.037 -23.935 1.00 98.62 83 ARG A N 1
ATOM 635 C CA . ARG A 1 83 ? 22.024 0.764 -22.734 1.00 98.62 83 ARG A CA 1
ATOM 636 C C . ARG A 1 83 ? 20.528 0.851 -22.454 1.00 98.62 83 ARG A C 1
ATOM 638 O O . ARG A 1 83 ? 20.104 0.690 -21.311 1.00 98.62 83 ARG A O 1
ATOM 645 N N . ASN A 1 84 ? 19.715 1.093 -23.484 1.00 98.38 84 ASN A N 1
ATOM 646 C CA . ASN A 1 84 ? 18.267 1.164 -23.318 1.00 98.38 84 ASN A CA 1
ATOM 647 C C . ASN A 1 84 ? 17.677 -0.182 -22.877 1.00 98.38 84 ASN A C 1
ATOM 649 O O . ASN A 1 84 ? 16.862 -0.205 -21.962 1.00 98.38 84 ASN A O 1
ATOM 653 N N . ASN A 1 85 ? 18.130 -1.297 -23.448 1.00 98.50 85 ASN A N 1
ATOM 654 C CA . ASN A 1 85 ? 17.691 -2.629 -23.039 1.00 98.50 85 ASN A CA 1
ATOM 655 C C . ASN A 1 85 ? 18.011 -2.901 -21.560 1.00 98.50 85 ASN A C 1
ATOM 657 O O . ASN A 1 85 ? 17.167 -3.435 -20.839 1.00 98.50 85 ASN A O 1
ATOM 661 N N . ILE A 1 86 ? 19.193 -2.488 -21.086 1.00 98.44 86 ILE A N 1
ATOM 662 C CA . ILE A 1 86 ? 19.561 -2.570 -19.664 1.00 98.44 86 ILE A CA 1
ATOM 663 C C . ILE A 1 86 ? 18.623 -1.701 -18.814 1.00 98.44 86 ILE A C 1
ATOM 665 O O . ILE A 1 86 ? 18.076 -2.176 -17.818 1.00 98.44 86 ILE A O 1
ATOM 669 N N . ALA A 1 87 ? 18.386 -0.450 -19.218 1.00 98.56 87 ALA A N 1
ATOM 670 C CA . ALA A 1 87 ? 17.504 0.468 -18.498 1.00 98.56 87 ALA A CA 1
ATOM 671 C C . ALA A 1 87 ? 16.057 -0.045 -18.423 1.00 98.56 87 ALA A C 1
ATOM 673 O O . ALA A 1 87 ? 15.418 0.058 -17.376 1.00 98.56 87 ALA A O 1
ATOM 674 N N . VAL A 1 88 ? 15.551 -0.639 -19.506 1.00 98.81 88 VAL A N 1
ATOM 675 C CA . VAL A 1 88 ? 14.215 -1.242 -19.556 1.00 98.81 88 VAL A CA 1
ATOM 676 C C . VAL A 1 88 ? 14.120 -2.412 -18.585 1.00 98.81 88 VAL A C 1
ATOM 678 O O . VAL A 1 88 ? 13.176 -2.444 -17.797 1.00 98.81 88 VAL A O 1
ATOM 681 N N . ARG A 1 89 ? 15.093 -3.336 -18.586 1.00 98.69 89 ARG A N 1
ATOM 682 C CA . ARG A 1 89 ? 15.129 -4.443 -17.612 1.00 98.69 89 ARG A CA 1
ATOM 683 C C . ARG A 1 89 ? 15.116 -3.912 -16.180 1.00 98.69 89 ARG A C 1
ATOM 685 O O . ARG A 1 89 ? 14.199 -4.223 -15.430 1.00 98.69 89 ARG A O 1
ATOM 692 N N . LYS A 1 90 ? 16.019 -2.980 -15.862 1.00 98.75 90 LYS A N 1
ATOM 693 C CA . LYS A 1 90 ? 16.095 -2.343 -14.539 1.00 98.75 90 LYS A CA 1
ATOM 694 C C . LYS A 1 90 ? 14.782 -1.665 -14.127 1.00 98.75 90 LYS A C 1
ATOM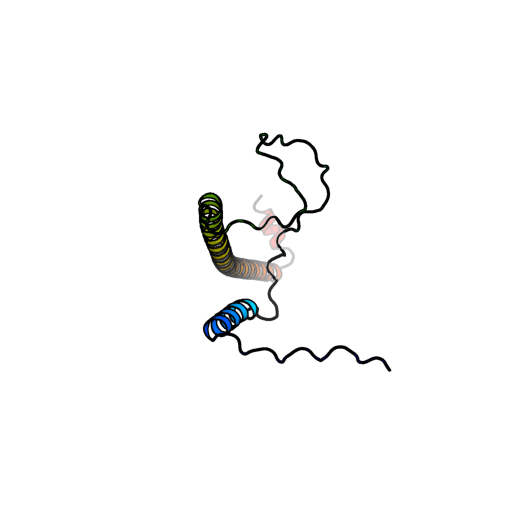 696 O O . LYS A 1 90 ? 14.370 -1.770 -12.976 1.00 98.75 90 LYS A O 1
ATOM 701 N N . SER A 1 91 ? 14.119 -0.966 -15.049 1.00 98.75 91 SER A N 1
ATOM 702 C CA . SER A 1 91 ? 12.829 -0.315 -14.786 1.00 98.75 91 SER A CA 1
ATOM 703 C C . SER A 1 91 ? 11.728 -1.337 -14.490 1.00 98.75 91 SER A C 1
ATOM 705 O O . SER A 1 91 ? 10.961 -1.161 -13.541 1.00 98.75 91 SER A O 1
ATOM 707 N N . ARG A 1 92 ? 11.685 -2.433 -15.260 1.00 98.81 92 ARG A N 1
ATOM 708 C CA . ARG A 1 92 ? 10.724 -3.527 -15.065 1.00 98.81 92 ARG A CA 1
ATOM 709 C C . ARG A 1 92 ? 10.937 -4.230 -13.731 1.00 98.81 92 ARG A C 1
ATOM 711 O O . ARG A 1 92 ? 9.967 -4.407 -13.001 1.00 98.81 92 ARG A O 1
ATOM 718 N N . ASP A 1 93 ? 12.179 -4.551 -13.384 1.00 98.62 93 ASP A N 1
ATOM 719 C CA . ASP A 1 93 ? 12.502 -5.207 -12.113 1.00 98.62 93 ASP A CA 1
ATOM 720 C C . ASP A 1 93 ? 12.147 -4.307 -10.930 1.00 98.62 93 ASP A C 1
ATOM 722 O O . ASP A 1 93 ? 11.503 -4.750 -9.982 1.00 98.62 93 ASP A O 1
ATOM 726 N N . LYS A 1 94 ? 12.441 -3.003 -11.025 1.00 98.56 94 LYS A N 1
ATOM 727 C CA . LYS A 1 94 ? 12.037 -2.030 -10.002 1.00 98.56 94 LYS A CA 1
ATOM 728 C C . LYS A 1 94 ? 10.514 -1.928 -9.869 1.00 98.56 94 LYS A C 1
ATOM 730 O O . LYS A 1 94 ? 10.012 -1.785 -8.760 1.00 98.56 94 LYS A O 1
ATOM 735 N N . ALA A 1 95 ? 9.769 -1.972 -10.974 1.00 97.88 95 ALA A N 1
ATOM 736 C CA . ALA A 1 95 ? 8.307 -1.970 -10.928 1.00 97.88 95 ALA A CA 1
ATOM 737 C C . ALA A 1 95 ? 7.754 -3.256 -10.295 1.00 97.88 95 ALA A C 1
ATOM 739 O O . ALA A 1 95 ? 6.869 -3.179 -9.447 1.00 97.88 95 ALA A O 1
ATOM 740 N N . LYS A 1 96 ? 8.318 -4.417 -10.647 1.00 98.50 96 LYS A N 1
ATOM 741 C CA . LYS A 1 96 ? 7.955 -5.706 -10.047 1.00 98.50 96 LYS A CA 1
ATOM 742 C C . LYS A 1 96 ? 8.214 -5.709 -8.539 1.00 98.50 96 LYS A C 1
ATOM 744 O O . LYS A 1 96 ? 7.330 -6.090 -7.779 1.00 98.50 96 LYS A O 1
ATOM 749 N N . GLN A 1 97 ? 9.378 -5.214 -8.123 1.00 98.31 97 GLN A N 1
ATOM 750 C CA . GLN A 1 97 ? 9.752 -5.102 -6.718 1.00 98.31 97 GLN A CA 1
ATOM 751 C C . GLN A 1 97 ? 8.785 -4.197 -5.943 1.00 98.31 97 GLN A C 1
ATOM 753 O O . GLN A 1 97 ? 8.261 -4.613 -4.917 1.00 98.31 97 GLN A O 1
ATOM 758 N N . ARG A 1 98 ? 8.453 -3.010 -6.473 1.00 98.19 98 ARG A N 1
ATOM 759 C CA . ARG A 1 98 ? 7.451 -2.125 -5.848 1.00 98.19 98 ARG A CA 1
ATOM 760 C C . ARG A 1 98 ? 6.087 -2.797 -5.689 1.00 98.19 98 ARG A C 1
ATOM 762 O O . ARG A 1 98 ? 5.425 -2.598 -4.674 1.00 98.19 98 ARG A O 1
ATOM 769 N N . ASN A 1 99 ? 5.655 -3.583 -6.676 1.00 97.75 99 ASN A N 1
ATOM 770 C CA . ASN A 1 99 ? 4.377 -4.291 -6.595 1.00 97.75 99 ASN A CA 1
ATOM 771 C C . ASN A 1 99 ? 4.401 -5.356 -5.490 1.00 97.75 99 ASN A C 1
ATOM 773 O O . ASN A 1 99 ? 3.452 -5.442 -4.716 1.00 97.75 99 ASN A O 1
ATOM 777 N N . MET A 1 100 ? 5.494 -6.116 -5.381 1.00 98.06 100 MET A N 1
ATOM 778 C CA . MET A 1 100 ? 5.678 -7.095 -4.304 1.00 98.06 100 MET A CA 1
ATOM 779 C C . MET A 1 100 ? 5.714 -6.432 -2.923 1.00 98.06 100 MET A C 1
ATOM 781 O O . MET A 1 100 ? 5.024 -6.877 -2.012 1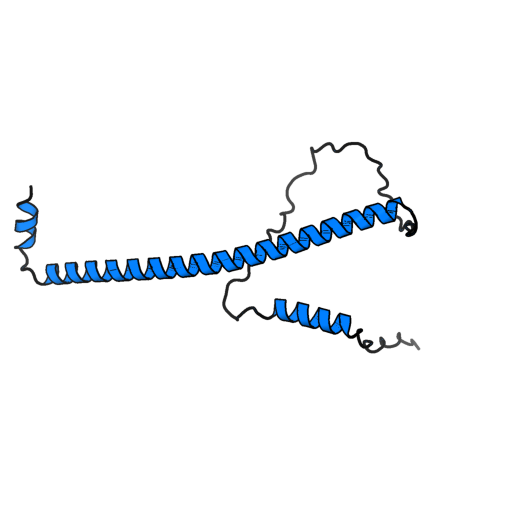.00 98.06 100 MET A O 1
ATOM 785 N N . GLU A 1 101 ? 6.463 -5.339 -2.771 1.00 98.19 101 GLU A N 1
ATOM 786 C CA . GLU A 1 101 ? 6.516 -4.561 -1.525 1.00 98.19 101 GLU A CA 1
ATOM 787 C C . GLU A 1 101 ? 5.135 -4.026 -1.136 1.00 98.19 101 GLU A C 1
ATOM 789 O O . GLU A 1 101 ? 4.753 -4.077 0.030 1.00 98.19 101 GLU A O 1
ATOM 794 N N . THR A 1 102 ? 4.352 -3.570 -2.115 1.00 98.44 102 THR A N 1
ATOM 795 C CA . THR A 1 102 ? 2.978 -3.110 -1.879 1.00 98.44 102 THR A CA 1
ATOM 796 C C . THR A 1 102 ? 2.090 -4.252 -1.389 1.00 98.44 102 THR A C 1
ATOM 798 O O . THR A 1 102 ? 1.366 -4.077 -0.412 1.00 98.44 102 THR A O 1
ATOM 801 N N . GLN A 1 103 ? 2.165 -5.432 -2.015 1.00 98.12 103 GLN A N 1
ATOM 802 C CA . GLN A 1 103 ? 1.418 -6.615 -1.568 1.00 98.12 103 GLN A CA 1
ATOM 803 C C . GLN A 1 103 ? 1.797 -7.010 -0.138 1.00 98.12 103 GLN A C 1
ATOM 805 O O . GLN A 1 103 ? 0.915 -7.222 0.693 1.00 98.12 103 GLN A O 1
ATOM 810 N N . HIS A 1 104 ? 3.096 -7.029 0.169 1.00 98.62 104 HIS A N 1
ATOM 811 C CA . HIS A 1 104 ? 3.578 -7.285 1.522 1.00 98.62 104 HIS A CA 1
ATOM 812 C C . HIS A 1 104 ? 3.024 -6.255 2.512 1.00 98.62 104 HIS A C 1
ATOM 814 O O . HIS A 1 104 ? 2.497 -6.621 3.562 1.00 98.62 104 HIS A O 1
ATOM 820 N N . LYS A 1 105 ? 3.052 -4.963 2.156 1.00 98.31 105 LYS A N 1
ATOM 821 C CA . LYS A 1 105 ? 2.557 -3.903 3.035 1.00 98.31 105 LYS A CA 1
ATOM 822 C C . LYS A 1 105 ? 1.059 -4.015 3.312 1.00 98.31 105 LYS A C 1
ATOM 824 O O . LYS A 1 105 ? 0.630 -3.743 4.429 1.00 98.31 105 LYS A O 1
ATOM 829 N N . VAL A 1 106 ? 0.268 -4.436 2.326 1.00 98.50 106 VAL A N 1
ATOM 830 C CA . VAL A 1 106 ? -1.165 -4.708 2.517 1.00 98.50 106 VAL A CA 1
ATOM 831 C C . VAL A 1 106 ? -1.373 -5.825 3.539 1.00 98.50 106 VAL A C 1
ATOM 833 O O . VAL A 1 106 ? -2.206 -5.671 4.429 1.00 98.50 106 VAL A O 1
ATOM 836 N N . MET A 1 107 ? -0.597 -6.910 3.461 1.00 98.19 107 MET A N 1
ATOM 837 C CA . MET A 1 107 ? -0.682 -8.009 4.430 1.00 98.19 107 MET A CA 1
ATOM 838 C C . MET A 1 107 ? -0.295 -7.562 5.844 1.00 98.19 107 MET A C 1
ATOM 840 O O . MET A 1 107 ? -1.010 -7.872 6.797 1.00 98.19 107 MET A O 1
ATOM 844 N N . GLU A 1 108 ? 0.795 -6.801 5.986 1.00 98.56 108 GLU A N 1
ATOM 845 C CA . GLU A 1 108 ? 1.203 -6.239 7.281 1.00 98.56 108 GLU A CA 1
ATOM 846 C C . GLU A 1 108 ? 0.105 -5.359 7.883 1.00 98.56 108 GLU A C 1
ATOM 848 O O . GLU A 1 108 ? -0.284 -5.549 9.034 1.00 98.56 108 GLU A O 1
ATOM 853 N N . LEU A 1 109 ? -0.429 -4.422 7.092 1.00 98.50 109 LEU A N 1
ATOM 854 C CA . LEU A 1 109 ? -1.472 -3.505 7.545 1.00 98.50 109 LEU A CA 1
ATOM 855 C C . LEU A 1 109 ? -2.765 -4.237 7.908 1.00 98.50 109 LEU A C 1
ATOM 857 O O . LEU A 1 109 ? -3.418 -3.836 8.867 1.00 98.50 109 LEU A O 1
ATOM 861 N N . ALA A 1 110 ? -3.132 -5.297 7.185 1.00 98.31 110 ALA A N 1
ATOM 862 C CA . ALA A 1 110 ? -4.294 -6.117 7.520 1.00 98.31 110 ALA A CA 1
ATOM 863 C C . ALA A 1 110 ? -4.122 -6.796 8.889 1.00 98.31 110 ALA A C 1
ATOM 865 O O . ALA A 1 110 ? -5.001 -6.685 9.743 1.00 98.31 110 ALA A O 1
ATOM 866 N N . ASN A 1 111 ? -2.959 -7.406 9.137 1.00 98.62 111 ASN A N 1
ATOM 867 C CA . ASN A 1 111 ? -2.655 -8.042 10.420 1.00 98.62 111 ASN A CA 1
ATOM 868 C C . ASN A 1 111 ? -2.641 -7.023 11.576 1.00 98.62 111 ASN A C 1
ATOM 870 O O . ASN A 1 111 ? -3.242 -7.243 12.630 1.00 98.62 111 ASN A O 1
ATOM 874 N N . ASP A 1 112 ? -2.017 -5.860 11.366 1.00 98.56 112 ASP A N 1
ATOM 875 C CA . ASP A 1 112 ? -2.037 -4.777 12.350 1.00 98.56 112 ASP A CA 1
ATOM 876 C C . ASP A 1 112 ? -3.454 -4.253 12.608 1.00 98.56 112 ASP A C 1
ATOM 878 O O . ASP A 1 112 ? -3.808 -3.988 13.760 1.00 98.56 112 ASP A O 1
ATOM 882 N N . ASN A 1 113 ? -4.286 -4.141 11.570 1.00 98.69 113 ASN A N 1
ATOM 883 C CA . ASN A 1 113 ? -5.677 -3.725 11.717 1.00 98.69 113 ASN A CA 1
ATOM 884 C C . ASN A 1 113 ? -6.464 -4.721 12.575 1.00 98.69 113 ASN A C 1
ATOM 886 O O . ASN A 1 113 ? -7.148 -4.301 13.507 1.00 98.69 113 ASN A O 1
ATOM 890 N N . ASP A 1 114 ? -6.314 -6.024 12.332 1.00 98.69 114 ASP A N 1
ATOM 891 C CA . ASP A 1 114 ? -6.969 -7.071 13.122 1.00 98.69 114 ASP A CA 1
ATOM 892 C C . ASP A 1 114 ? -6.506 -7.061 14.582 1.00 98.69 114 ASP A C 1
ATOM 894 O O . ASP A 1 114 ? -7.319 -7.167 15.507 1.00 98.69 114 ASP A O 1
ATOM 898 N N . ARG A 1 115 ? -5.203 -6.874 14.818 1.00 98.75 115 ARG A N 1
ATOM 899 C CA . ARG A 1 115 ? -4.644 -6.724 16.168 1.00 98.75 115 ARG A CA 1
ATOM 900 C C . ARG A 1 115 ? -5.239 -5.515 16.892 1.00 98.75 115 ARG A C 1
ATOM 902 O O . ARG A 1 115 ? -5.608 -5.623 18.063 1.00 98.75 115 ARG A O 1
ATOM 909 N N . LEU A 1 116 ? -5.348 -4.376 16.210 1.00 98.81 116 LEU A N 1
ATOM 910 C CA . LEU A 1 116 ? -5.943 -3.163 16.772 1.00 98.81 116 LEU A CA 1
ATOM 911 C C . LEU A 1 116 ? -7.437 -3.342 17.051 1.00 98.81 116 LEU A C 1
ATOM 913 O O . LEU A 1 116 ? -7.883 -2.969 18.134 1.00 98.81 116 LEU A O 1
ATOM 917 N N . ARG A 1 117 ? -8.192 -3.971 16.143 1.00 98.56 117 ARG A N 1
ATOM 918 C CA . ARG A 1 117 ? -9.616 -4.290 16.353 1.00 98.56 117 ARG A CA 1
ATOM 919 C C . ARG A 1 117 ? -9.825 -5.141 17.601 1.00 98.56 117 ARG A C 1
ATOM 921 O O . ARG A 1 117 ? -10.652 -4.783 18.432 1.00 98.56 117 ARG A O 1
ATOM 928 N N . LYS A 1 118 ? -9.024 -6.197 17.786 1.00 98.69 118 LYS A N 1
ATOM 929 C CA . LYS A 1 118 ? -9.065 -7.034 19.001 1.00 98.69 118 LYS A CA 1
ATOM 930 C C . LYS A 1 118 ? -8.772 -6.227 20.265 1.00 98.69 118 LYS A C 1
ATOM 932 O O . LYS A 1 118 ? -9.427 -6.425 21.283 1.00 98.69 118 LYS A O 1
ATOM 937 N N . LYS A 1 119 ? -7.805 -5.304 20.208 1.00 98.50 119 LYS A N 1
ATOM 938 C CA . LYS A 1 119 ? -7.470 -4.441 21.350 1.00 98.50 119 LYS A CA 1
ATOM 939 C C . LYS A 1 119 ? -8.601 -3.468 21.684 1.00 98.50 119 LYS A C 1
ATOM 941 O O . LYS A 1 119 ? -8.906 -3.293 22.858 1.00 98.50 119 LYS A O 1
ATOM 946 N N . VAL A 1 120 ? -9.237 -2.879 20.671 1.00 98.75 120 VAL A N 1
ATOM 947 C CA . VAL A 1 120 ? -10.427 -2.036 20.851 1.00 98.75 120 VAL A CA 1
ATOM 948 C C . VAL A 1 120 ? -11.556 -2.846 21.480 1.00 98.75 120 VAL A C 1
ATOM 950 O O . VAL A 1 120 ? -12.078 -2.439 22.508 1.00 98.75 120 VAL A O 1
ATOM 953 N N . GLU A 1 121 ? -11.877 -4.016 20.929 1.00 98.69 121 GLU A N 1
ATOM 954 C CA . GLU A 1 121 ? -12.941 -4.882 21.445 1.00 98.69 121 GLU A CA 1
ATOM 955 C C . GLU A 1 121 ? -12.697 -5.309 22.901 1.00 98.69 121 GLU A C 1
ATOM 957 O O . GLU A 1 121 ? -13.619 -5.321 23.717 1.00 98.69 121 GLU A O 1
ATOM 962 N N . HIS A 1 122 ? -11.454 -5.645 23.245 1.00 98.50 122 HIS A N 1
ATOM 963 C CA . HIS A 1 122 ? -11.079 -5.992 24.611 1.00 98.50 122 HIS A CA 1
ATOM 964 C C . HIS A 1 122 ? -11.289 -4.816 25.573 1.00 98.50 122 HIS A C 1
ATOM 966 O O . HIS A 1 122 ? -12.005 -4.966 26.560 1.00 98.50 122 HIS A O 1
ATOM 972 N N . LEU A 1 123 ? -10.749 -3.636 25.249 1.00 98.56 123 LEU A N 1
ATOM 973 C CA . LEU A 1 123 ? -10.906 -2.439 26.080 1.00 98.56 123 LEU A CA 1
ATOM 974 C C . LEU A 1 123 ? -12.375 -2.006 26.189 1.00 98.56 123 LEU A C 1
ATOM 976 O O . LEU A 1 123 ? -12.815 -1.584 27.255 1.00 98.56 123 LEU A O 1
ATOM 980 N N . SER A 1 124 ? -13.161 -2.142 25.118 1.00 98.31 124 SER A N 1
ATOM 981 C CA . SER A 1 124 ? -14.604 -1.889 25.156 1.00 98.31 124 SER A CA 1
ATOM 982 C C . SER A 1 124 ? -15.312 -2.813 26.146 1.00 98.31 124 SER A C 1
ATOM 984 O O . SER A 1 124 ? -16.090 -2.329 26.965 1.00 98.31 124 SER A O 1
ATOM 986 N N . ARG A 1 125 ? -14.989 -4.114 26.146 1.00 98.44 125 ARG A N 1
ATOM 987 C CA . ARG A 1 125 ? -15.536 -5.071 27.123 1.00 98.44 125 ARG A CA 1
ATOM 988 C C . ARG A 1 125 ? -15.130 -4.742 28.559 1.00 98.44 125 ARG A C 1
ATOM 990 O O . ARG A 1 125 ? -15.966 -4.849 29.456 1.00 98.44 125 ARG A O 1
ATOM 997 N N . GLU A 1 126 ? -13.885 -4.327 28.789 1.00 98.00 126 GLU A N 1
ATOM 998 C CA . GLU A 1 126 ? -13.434 -3.895 30.119 1.00 98.00 126 GLU A CA 1
ATOM 999 C C . GLU A 1 126 ? -14.196 -2.654 30.599 1.00 98.00 126 GLU A C 1
ATOM 1001 O O . GLU A 1 126 ? -14.680 -2.621 31.732 1.00 98.00 126 GLU A O 1
ATOM 1006 N N . LEU A 1 127 ? -14.385 -1.660 29.725 1.00 97.94 127 LEU A N 1
ATOM 1007 C CA . LEU A 1 127 ? -15.164 -0.462 30.040 1.00 97.94 127 LEU A CA 1
ATOM 1008 C C . LEU A 1 127 ? -16.634 -0.777 30.316 1.00 97.94 127 LEU A C 1
ATOM 1010 O O . LEU A 1 127 ? -17.205 -0.216 31.249 1.00 97.94 127 LEU A O 1
ATOM 1014 N N . ASP A 1 128 ? -17.252 -1.658 29.533 1.00 97.06 128 ASP A N 1
ATOM 1015 C CA . ASP A 1 128 ? -18.643 -2.058 29.748 1.00 97.06 128 ASP A CA 1
ATOM 1016 C C . ASP A 1 128 ? -18.808 -2.854 31.043 1.00 97.06 128 ASP A C 1
ATOM 1018 O O . ASP A 1 128 ? -19.775 -2.635 31.774 1.00 97.06 128 ASP A O 1
ATOM 1022 N N . THR A 1 129 ? -17.831 -3.700 31.380 1.00 96.38 129 THR A N 1
ATOM 1023 C CA . THR A 1 129 ? -17.783 -4.399 32.671 1.00 96.38 129 THR A CA 1
ATOM 1024 C C . THR A 1 129 ? -17.711 -3.393 33.815 1.00 96.38 129 THR A C 1
ATOM 1026 O O . THR A 1 129 ? -18.555 -3.429 34.709 1.00 96.38 129 THR A O 1
ATOM 1029 N N . LEU A 1 130 ? -16.773 -2.438 33.759 1.00 95.31 130 LEU A N 1
ATOM 1030 C CA . LEU A 1 130 ? -16.661 -1.380 34.763 1.00 95.31 130 LEU A CA 1
ATOM 1031 C C . LEU A 1 130 ? -17.971 -0.595 34.871 1.00 95.31 130 LEU A C 1
ATOM 1033 O O . LEU A 1 130 ? -18.545 -0.521 35.953 1.00 95.31 130 LEU A O 1
ATOM 1037 N N . ARG A 1 131 ? -18.508 -0.079 33.760 1.00 93.56 131 ARG A N 1
ATOM 1038 C CA . ARG A 1 131 ? -19.795 0.641 33.734 1.00 93.56 131 ARG A CA 1
ATOM 1039 C C . ARG A 1 131 ? -20.938 -0.182 34.327 1.00 93.56 131 ARG A C 1
ATOM 1041 O O . ARG A 1 131 ? -21.782 0.379 35.023 1.00 93.56 131 ARG A O 1
ATOM 1048 N N . GLY A 1 132 ? -20.969 -1.486 34.059 1.00 92.69 132 GLY A N 1
ATOM 1049 C CA . GLY A 1 132 ? -21.923 -2.422 34.646 1.00 92.69 132 GLY A CA 1
ATOM 1050 C C . GLY A 1 132 ? -21.816 -2.480 36.169 1.00 92.69 132 GLY A C 1
ATOM 1051 O O . GLY A 1 132 ? -22.840 -2.388 36.842 1.00 92.69 132 GLY A O 1
ATOM 1052 N N . LEU A 1 133 ? -20.595 -2.545 36.709 1.00 90.69 133 LEU A N 1
ATOM 1053 C CA . LEU A 1 133 ? -20.346 -2.489 38.154 1.00 90.69 133 LEU A CA 1
ATOM 1054 C C . LEU A 1 133 ? -20.781 -1.144 38.752 1.00 90.69 133 LEU A C 1
ATOM 1056 O O . LEU A 1 133 ? -21.474 -1.123 39.765 1.00 90.69 133 LEU A O 1
ATOM 1060 N N . PHE A 1 134 ? -20.449 -0.023 38.100 1.00 86.06 134 PHE A N 1
ATOM 1061 C CA . PHE A 1 134 ? -20.849 1.314 38.558 1.00 86.06 134 PHE A CA 1
ATOM 1062 C C . PHE A 1 134 ? -22.374 1.486 38.617 1.00 86.06 134 PHE A C 1
ATOM 1064 O O . PHE A 1 134 ? -22.870 2.109 39.549 1.00 86.06 134 PHE A O 1
ATOM 1071 N N . ARG A 1 135 ? -23.130 0.915 37.668 1.00 87.88 135 ARG A N 1
ATOM 1072 C CA . ARG A 1 135 ? -24.606 0.981 37.661 1.00 87.88 135 ARG A CA 1
ATOM 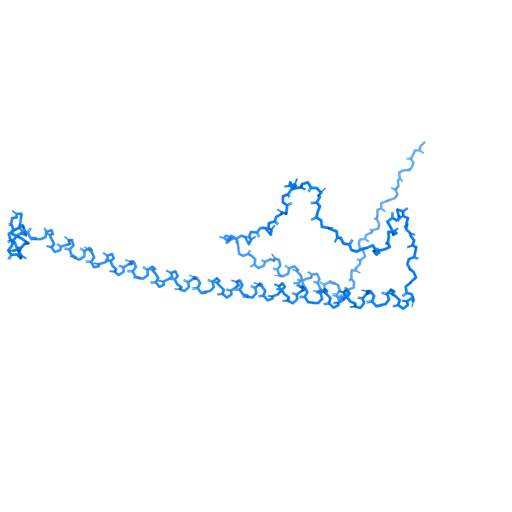1073 C C . ARG A 1 135 ? -25.279 0.156 38.760 1.00 87.88 135 ARG A C 1
ATOM 1075 O O . ARG A 1 135 ? -26.437 0.410 39.061 1.00 87.88 135 ARG A O 1
ATOM 1082 N N . GLN A 1 136 ? -24.601 -0.852 39.306 1.00 83.50 136 GLN A N 1
ATOM 1083 C CA . GLN A 1 136 ? -25.142 -1.697 40.378 1.00 83.50 136 GLN A CA 1
ATOM 1084 C C . GLN A 1 136 ? -24.905 -1.101 41.773 1.00 83.50 136 GLN A C 1
ATOM 1086 O O . GLN A 1 136 ? -25.476 -1.581 42.751 1.00 83.50 136 GLN A O 1
ATOM 1091 N N . LEU A 1 137 ? -24.062 -0.071 41.882 1.00 78.25 137 LEU A N 1
ATOM 1092 C CA . LEU A 1 137 ? -23.752 0.576 43.150 1.00 78.25 137 LEU A CA 1
ATOM 1093 C C . LEU A 1 137 ? -24.832 1.619 43.496 1.00 78.25 137 LEU A C 1
ATOM 1095 O O . LEU A 1 137 ? -25.218 2.388 42.619 1.00 78.25 137 LEU A O 1
ATOM 1099 N N . PRO A 1 138 ? -25.308 1.687 44.756 1.00 77.19 138 PRO A N 1
ATOM 1100 C CA . PRO A 1 138 ? -26.305 2.674 45.168 1.00 77.19 138 PRO A CA 1
ATOM 1101 C C . PRO A 1 138 ? -25.810 4.109 44.957 1.00 77.19 138 PRO A C 1
ATOM 1103 O O . PRO A 1 138 ? -24.646 4.407 45.259 1.00 77.19 138 PRO A O 1
ATOM 1106 N N . ASP A 1 139 ? -26.712 4.992 44.516 1.00 64.31 139 ASP A N 1
ATOM 1107 C CA . ASP A 1 139 ? -26.483 6.426 44.295 1.00 64.31 139 ASP A CA 1
ATOM 1108 C C . ASP A 1 139 ? -26.015 7.109 45.598 1.00 64.31 139 ASP A C 1
ATOM 1110 O O . ASP A 1 139 ? -26.804 7.596 46.401 1.00 64.31 139 ASP A O 1
ATOM 1114 N N . GLY A 1 140 ? -24.708 7.081 45.869 1.00 60.44 140 GLY A N 1
ATOM 1115 C CA . GLY A 1 140 ? -24.104 7.675 47.069 1.00 60.44 140 GLY A CA 1
ATOM 1116 C C . GLY A 1 140 ? -22.907 6.917 47.649 1.00 60.44 140 GLY A C 1
ATOM 1117 O O . GLY A 1 140 ? -22.071 7.524 48.318 1.00 60.44 140 GLY A O 1
ATOM 1118 N N . SER A 1 141 ? -22.754 5.619 47.361 1.00 62.66 141 SER A N 1
ATOM 1119 C CA . SER A 1 141 ? -21.607 4.831 47.856 1.00 62.66 141 SER A CA 1
ATOM 1120 C C . SER A 1 141 ? -20.297 5.205 47.145 1.00 62.66 141 SER A C 1
ATOM 1122 O O . SER A 1 141 ? -19.223 5.236 47.745 1.00 62.66 141 SER A O 1
ATOM 1124 N N . LEU A 1 142 ? -20.394 5.578 45.870 1.00 61.66 142 LEU A N 1
ATOM 1125 C CA . LEU A 1 142 ? -19.238 5.753 45.002 1.00 61.66 142 LEU A CA 1
ATOM 1126 C C . LEU A 1 142 ? -18.459 7.055 45.225 1.00 61.66 142 LEU A C 1
ATOM 1128 O O . LEU A 1 142 ? -17.231 7.048 45.290 1.00 61.66 142 LEU A O 1
ATOM 1132 N N . VAL A 1 143 ? -19.176 8.173 45.375 1.00 62.34 143 VAL A N 1
ATOM 1133 C CA . VAL A 1 143 ? -18.582 9.483 45.696 1.00 62.34 143 VAL A CA 1
ATOM 1134 C C . VAL A 1 143 ? -17.868 9.421 47.050 1.00 62.34 143 VAL A C 1
ATOM 1136 O O . VAL A 1 143 ? -16.822 10.037 47.229 1.00 62.34 143 VAL A O 1
ATOM 1139 N N . LYS A 1 144 ? -18.379 8.601 47.977 1.00 58.41 144 LYS A N 1
ATOM 1140 C CA . LYS A 1 144 ? -17.777 8.371 49.292 1.00 58.41 144 LYS A CA 1
ATOM 1141 C C . LYS A 1 144 ? -16.503 7.518 49.227 1.00 58.41 144 LYS A C 1
ATOM 1143 O O . LYS A 1 144 ? -15.587 7.781 49.993 1.00 58.41 144 LYS A O 1
ATOM 1148 N N . ALA A 1 145 ? -16.418 6.550 48.310 1.00 62.25 145 ALA A N 1
ATOM 1149 C CA . ALA A 1 145 ? -15.218 5.732 48.105 1.00 62.25 145 ALA A CA 1
ATOM 1150 C C . ALA A 1 145 ? -14.100 6.492 47.364 1.00 62.25 145 ALA A C 1
ATOM 1152 O O . ALA A 1 145 ? -12.954 6.455 47.799 1.00 62.25 145 ALA A O 1
ATOM 1153 N N . MET A 1 146 ? -14.420 7.236 46.296 1.00 65.44 146 MET A N 1
ATOM 1154 C CA . MET A 1 146 ? -13.413 8.042 45.585 1.00 65.44 146 MET A CA 1
ATOM 1155 C C . MET A 1 146 ? -12.963 9.285 46.368 1.00 65.44 146 MET A C 1
ATOM 1157 O O . MET A 1 146 ? -11.835 9.731 46.191 1.00 65.44 146 MET A O 1
ATOM 1161 N N . GLY A 1 147 ? -13.809 9.829 47.249 1.00 59.91 147 GLY A N 1
ATOM 1162 C CA . GLY A 1 147 ? -13.439 10.923 48.155 1.00 59.91 147 GLY A CA 1
ATOM 1163 C C . GLY A 1 147 ? -12.594 10.496 49.363 1.00 59.91 147 GLY A C 1
ATOM 1164 O O . GLY A 1 147 ? -12.032 11.357 50.024 1.00 59.91 147 GLY A O 1
ATOM 1165 N N . ALA A 1 148 ? -12.489 9.193 49.655 1.00 57.38 148 ALA A N 1
ATOM 1166 C CA . ALA A 1 148 ? -11.687 8.658 50.765 1.00 57.38 148 ALA A CA 1
ATOM 1167 C C . ALA A 1 148 ? -10.225 8.349 50.381 1.00 57.38 148 ALA A C 1
ATOM 1169 O O . ALA A 1 148 ? -9.431 7.992 51.246 1.00 57.38 148 ALA A O 1
ATOM 1170 N N . CYS A 1 149 ? -9.871 8.461 49.097 1.00 51.94 149 CYS A N 1
ATOM 1171 C CA . CYS A 1 149 ? -8.506 8.264 48.596 1.00 51.94 149 CYS A CA 1
ATOM 1172 C C . CYS A 1 149 ? -7.729 9.584 48.410 1.00 51.94 149 CYS A C 1
ATOM 1174 O O . CYS A 1 149 ? -6.710 9.580 47.720 1.00 51.94 149 CYS A O 1
ATOM 1176 N N . ALA A 1 150 ? -8.216 10.688 48.989 1.00 44.09 150 ALA A N 1
ATOM 1177 C CA . ALA A 1 150 ? -7.562 11.998 49.009 1.00 44.09 150 ALA A CA 1
ATOM 1178 C C . ALA A 1 150 ? -7.028 12.327 50.408 1.00 44.09 150 ALA A C 1
ATOM 1180 O O . ALA A 1 150 ? -7.728 11.992 51.392 1.00 44.09 150 ALA A O 1
#

pLDDT: mean 75.56, std 20.79, range [41.28, 98.81]

Organism: Callorhinchus milii (NCBI:txid7868)

Radius of gyration: 33.51 Å; chains: 1; bounding box: 55×46×110 Å

Foldseek 3Di:
DDDDDDDDDDDDDDDPVVVVVVVVVVVVVPPDDPPDDDDPPDDDPDPDDDDDDDDDDPDDDPPDPDPPPPDCVDPVNVVVVVVVVVVVVVVVVVVVVVVVVVVVVVVVVVVVVVVVVVVVVVVVVVVVVVVVVVVVDPPPPVCVVVVVVD

InterPro domains:
  IPR004827 Basic-leucine zipper domain [PF07716] (74-126)
  IPR004827 Basic-leucine zipper domain [PS50217] (74-137)
  IPR004827 Basic-leucine zipper domain [SM00338] (72-136)
  IPR031106 CCAAT/enhancer-binding protein C/EBP [PTHR23334] (15-147)
  IPR046347 Basic-leucine zipper domain superfamily [SSF57959] (70-138)

Sequence (150 aa):
EQRGPPPPPPPQPLPPHLQYQVAHCAQTAVHLQPGHPTPPPTPVPSPHLPASALRLPPGDRDRGKGKKSVDKSSMEYRLRRERNNIAVRKSRDKAKQRNMETQHKVMELANDNDRLRKKVEHLSRELDTLRGLFRQLPDGSLVKAMGACA